Protein AF-A0A926IYH4-F1 (afdb_monomer)

Mean predicted aligned error: 9.95 Å

Solvent-accessible surface area (backbone atoms only — not comparable to full-atom values): 5446 Å² total; per-residue (Å²): 139,78,94,77,83,88,67,89,83,83,82,87,60,90,87,48,58,74,41,75,46,60,42,80,50,62,83,75,74,42,59,52,72,50,75,50,65,56,96,90,63,59,71,50,74,52,75,46,54,38,20,35,95,51,70,34,67,52,78,47,78,53,88,80,85,76,84,78,79,74,79,73,79,76,82,83,78,131

Nearest PDB structures (foldseek):
  5j7k-assembly2_B  TM=2.352E-01  e=4.442E+00  synthetic construct

Structure (mmCIF, N/CA/C/O backbone):
data_AF-A0A926IYH4-F1
#
_entry.id   AF-A0A926IYH4-F1
#
loop_
_atom_site.g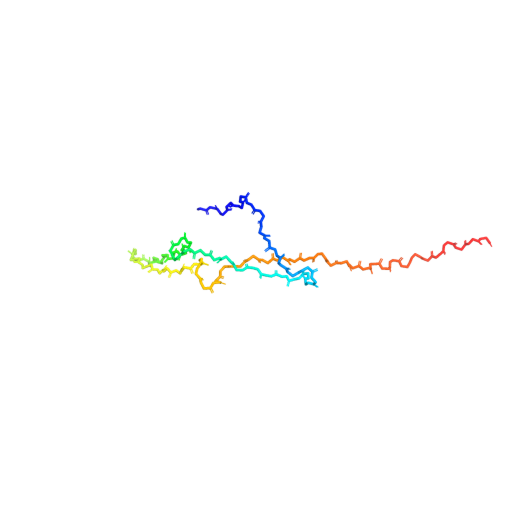roup_PDB
_atom_site.id
_atom_site.type_symbol
_atom_site.label_atom_id
_atom_site.label_alt_id
_atom_site.label_comp_id
_atom_site.label_asym_id
_atom_site.label_entity_id
_atom_site.label_seq_id
_atom_site.pdbx_PDB_ins_code
_atom_site.Cartn_x
_atom_site.Cartn_y
_atom_site.Cartn_z
_atom_site.occupancy
_atom_site.B_iso_or_equiv
_atom_site.auth_seq_id
_atom_site.auth_comp_id
_atom_site.auth_asym_id
_atom_site.auth_atom_id
_atom_site.pdbx_PDB_model_num
ATOM 1 N N . MET A 1 1 ? -0.599 -14.701 6.260 1.00 57.25 1 MET A N 1
ATOM 2 C CA . MET A 1 1 ? -0.528 -14.541 4.793 1.00 57.25 1 MET A CA 1
ATOM 3 C C . MET A 1 1 ? 0.881 -14.103 4.460 1.00 57.25 1 MET A C 1
ATOM 5 O O . MET A 1 1 ? 1.442 -13.335 5.229 1.00 57.25 1 MET A O 1
ATOM 9 N N . THR A 1 2 ? 1.468 -14.621 3.394 1.00 63.62 2 THR A N 1
ATOM 10 C CA . THR A 1 2 ? 2.821 -14.258 2.958 1.00 63.62 2 THR 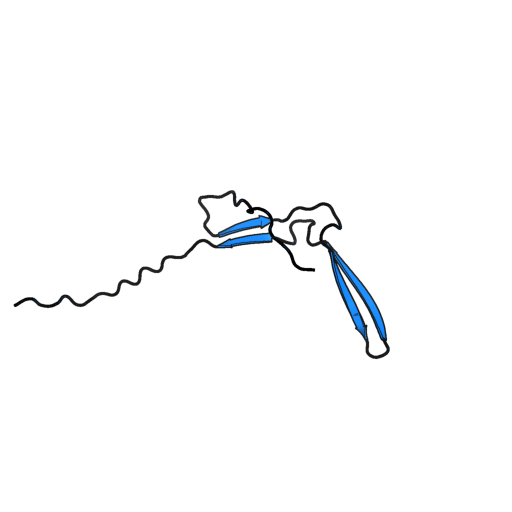A CA 1
ATOM 11 C C . THR A 1 2 ? 2.727 -13.768 1.522 1.00 63.62 2 THR A C 1
ATOM 13 O O . THR A 1 2 ? 2.034 -14.394 0.721 1.00 63.62 2 THR A O 1
ATOM 16 N N . LEU A 1 3 ? 3.379 -12.649 1.206 1.00 72.94 3 LEU A N 1
ATOM 17 C CA . LEU A 1 3 ? 3.458 -12.148 -0.164 1.00 72.94 3 LEU A CA 1
ATOM 18 C C . LEU A 1 3 ? 4.325 -13.104 -0.988 1.00 72.94 3 LEU A C 1
ATOM 20 O O . LEU A 1 3 ? 5.457 -13.393 -0.607 1.00 72.94 3 LEU A O 1
ATOM 24 N N . ALA A 1 4 ? 3.784 -13.594 -2.101 1.00 78.75 4 ALA A N 1
ATOM 25 C CA . ALA A 1 4 ? 4.539 -14.329 -3.103 1.00 78.75 4 ALA A CA 1
ATOM 26 C C . ALA A 1 4 ? 4.672 -13.443 -4.339 1.00 78.75 4 ALA A C 1
ATOM 28 O O . ALA A 1 4 ? 3.669 -12.960 -4.866 1.00 78.75 4 ALA A O 1
ATOM 29 N N . LEU A 1 5 ? 5.908 -13.232 -4.782 1.00 79.12 5 LEU A N 1
ATOM 30 C CA . LEU A 1 5 ? 6.175 -12.554 -6.037 1.00 79.12 5 LEU A CA 1
ATOM 31 C C . LEU A 1 5 ? 6.164 -13.601 -7.155 1.00 79.12 5 LEU A C 1
ATOM 33 O O . LEU A 1 5 ? 6.998 -14.502 -7.164 1.00 79.12 5 LEU A O 1
ATOM 37 N N . LEU A 1 6 ? 5.176 -13.514 -8.044 1.00 86.31 6 LEU A N 1
ATOM 38 C CA . LEU A 1 6 ? 5.012 -14.458 -9.155 1.00 86.31 6 LEU A CA 1
ATOM 39 C C . LEU A 1 6 ? 5.787 -14.012 -10.401 1.00 86.31 6 LEU A C 1
ATOM 41 O O . LEU A 1 6 ? 6.282 -14.864 -11.130 1.00 86.31 6 LEU A O 1
ATOM 45 N N . ASP A 1 7 ? 5.934 -12.697 -10.583 1.00 85.88 7 ASP A N 1
ATOM 46 C CA . ASP A 1 7 ? 6.595 -12.064 -11.724 1.00 85.88 7 ASP A CA 1
ATOM 47 C C . ASP A 1 7 ? 7.527 -10.939 -11.265 1.00 85.88 7 ASP A C 1
ATOM 49 O O . ASP A 1 7 ? 7.363 -10.364 -10.187 1.00 85.88 7 ASP A O 1
ATOM 53 N N . ASN A 1 8 ? 8.507 -10.602 -12.099 1.00 84.25 8 ASN A N 1
ATOM 54 C CA . ASN A 1 8 ? 9.409 -9.487 -11.848 1.00 84.25 8 ASN A CA 1
ATOM 55 C C . ASN A 1 8 ? 8.663 -8.144 -11.830 1.00 84.25 8 ASN A C 1
ATOM 57 O O . ASN A 1 8 ? 7.781 -7.877 -12.646 1.00 84.25 8 ASN A O 1
ATOM 61 N N . VAL A 1 9 ? 9.081 -7.273 -10.916 1.00 86.06 9 VAL A N 1
ATOM 62 C CA . VAL A 1 9 ? 8.642 -5.880 -10.863 1.00 86.06 9 VAL A CA 1
ATOM 63 C C . VAL A 1 9 ? 9.610 -5.052 -11.705 1.00 86.06 9 VAL A C 1
ATOM 65 O O . VAL A 1 9 ? 10.820 -5.142 -11.521 1.00 86.06 9 VAL A O 1
ATOM 68 N N . TRP A 1 10 ? 9.088 -4.288 -12.663 1.00 86.19 10 TRP A N 1
ATOM 69 C CA . TRP A 1 10 ? 9.907 -3.475 -13.562 1.00 86.19 10 TRP A CA 1
ATOM 70 C C . TRP A 1 10 ? 10.193 -2.091 -12.967 1.00 86.19 10 TRP A C 1
ATOM 72 O O . TRP A 1 10 ? 9.256 -1.371 -12.616 1.00 86.19 10 TRP A O 1
ATOM 82 N N . HIS A 1 11 ? 11.471 -1.715 -12.921 1.00 82.94 11 HIS A N 1
ATOM 83 C CA . HIS A 1 11 ? 11.966 -0.371 -12.615 1.00 82.94 11 HIS A CA 1
ATOM 84 C C . HIS A 1 11 ? 12.302 0.347 -13.934 1.00 82.94 11 HIS A C 1
ATOM 86 O O . HIS A 1 11 ? 12.908 -0.222 -14.845 1.00 82.94 11 HIS A O 1
ATOM 92 N N . GLY A 1 12 ? 11.798 1.569 -14.100 1.00 82.94 12 GLY A N 1
ATOM 93 C CA . GLY A 1 12 ? 11.753 2.239 -15.404 1.00 82.94 12 GLY A CA 1
ATOM 94 C C . GLY A 1 12 ? 12.971 3.105 -15.702 1.00 82.94 12 GLY A C 1
ATOM 95 O O . GLY A 1 12 ? 13.303 3.299 -16.875 1.00 82.94 12 GLY A O 1
ATOM 96 N N . ASP A 1 13 ? 13.623 3.632 -14.665 1.00 88.06 13 ASP A N 1
ATOM 97 C CA . ASP A 1 13 ? 14.751 4.544 -14.810 1.00 88.06 13 ASP A CA 1
ATOM 98 C C . ASP A 1 13 ? 16.075 3.779 -14.802 1.00 88.06 13 ASP A C 1
ATOM 100 O O . ASP A 1 13 ? 16.658 3.481 -13.767 1.00 88.06 13 ASP A O 1
ATOM 104 N N . THR A 1 14 ? 16.605 3.492 -15.989 1.00 86.75 14 THR A N 1
ATOM 105 C CA . THR A 1 14 ? 17.888 2.785 -16.124 1.00 86.75 14 THR A CA 1
ATOM 106 C C . THR A 1 14 ? 19.107 3.635 -15.749 1.00 86.75 14 THR A C 1
ATOM 108 O O . THR A 1 14 ? 20.233 3.145 -15.818 1.00 86.75 14 THR A O 1
ATOM 111 N N . THR A 1 15 ? 18.924 4.924 -15.455 1.00 88.88 15 THR A N 1
ATOM 112 C CA . THR A 1 15 ? 20.008 5.848 -15.085 1.00 88.88 15 THR A CA 1
ATOM 113 C C . THR A 1 15 ? 20.110 6.073 -13.583 1.00 88.88 15 THR A C 1
ATOM 115 O O . THR A 1 15 ? 21.127 6.591 -13.116 1.00 88.88 15 THR A O 1
ATOM 118 N N . ASN A 1 16 ? 19.096 5.646 -12.833 1.00 87.69 16 ASN A N 1
ATOM 119 C CA . ASN A 1 16 ? 19.055 5.723 -11.390 1.00 87.69 16 ASN A CA 1
ATOM 120 C C . ASN A 1 16 ? 19.169 4.316 -10.793 1.00 87.69 16 ASN A C 1
ATOM 122 O O . ASN A 1 16 ? 18.325 3.462 -11.023 1.00 87.69 16 ASN A O 1
ATOM 126 N N . ALA A 1 17 ? 20.232 4.085 -10.028 1.00 86.56 17 ALA A N 1
ATOM 127 C CA . ALA A 1 17 ? 20.461 2.816 -9.342 1.00 86.56 17 ALA A CA 1
ATOM 128 C C . ALA A 1 17 ? 19.772 2.750 -7.963 1.00 86.56 17 ALA A C 1
ATOM 130 O O . ALA A 1 17 ? 20.115 1.888 -7.171 1.00 86.56 17 ALA A O 1
ATOM 131 N N . ASP A 1 18 ? 18.901 3.704 -7.650 1.00 90.38 18 ASP A N 1
ATOM 132 C CA . ASP A 1 18 ? 18.070 3.772 -6.445 1.00 90.38 18 ASP A CA 1
ATOM 133 C C . ASP A 1 18 ? 16.673 4.222 -6.906 1.00 90.38 18 ASP A C 1
ATOM 135 O O . ASP A 1 18 ? 16.328 5.408 -6.865 1.00 90.38 18 ASP A O 1
ATOM 139 N N . ASP A 1 19 ? 15.938 3.293 -7.526 1.00 91.19 19 ASP A N 1
ATOM 140 C CA . ASP A 1 19 ? 14.607 3.529 -8.102 1.00 91.19 19 ASP A CA 1
ATOM 141 C C . ASP A 1 19 ? 13.521 2.836 -7.270 1.00 91.19 19 ASP A C 1
ATOM 143 O O . ASP A 1 19 ? 13.750 1.860 -6.558 1.00 91.19 19 ASP A O 1
ATOM 147 N N . SER A 1 20 ? 12.302 3.355 -7.372 1.00 91.25 20 SER A N 1
ATOM 148 C CA . SER A 1 20 ? 11.185 2.984 -6.524 1.00 91.25 20 SER A CA 1
ATOM 149 C C . SER A 1 20 ? 9.892 2.918 -7.317 1.00 91.25 20 SER A C 1
ATOM 151 O O . SER A 1 20 ? 9.464 3.904 -7.928 1.00 91.25 20 SER A O 1
ATOM 153 N N . VAL A 1 21 ? 9.171 1.804 -7.210 1.00 91.19 21 VAL A N 1
ATOM 154 C CA . VAL A 1 21 ? 7.858 1.642 -7.844 1.00 91.19 21 VAL A CA 1
ATOM 155 C C . VAL A 1 21 ? 6.769 1.328 -6.824 1.00 91.19 21 VAL A C 1
ATOM 157 O O . VAL A 1 21 ? 6.900 0.464 -5.957 1.00 91.19 21 VAL A O 1
ATOM 160 N N . ALA A 1 22 ? 5.658 2.060 -6.925 1.00 91.50 22 ALA A N 1
ATOM 161 C CA . ALA A 1 22 ? 4.503 1.871 -6.059 1.00 91.50 22 ALA A CA 1
ATOM 162 C C . ALA A 1 22 ? 3.673 0.656 -6.485 1.00 91.50 22 ALA A C 1
ATOM 164 O O . ALA A 1 22 ? 3.310 0.514 -7.656 1.00 91.50 22 ALA A O 1
ATOM 165 N N . LEU A 1 23 ? 3.275 -0.164 -5.513 1.00 89.12 23 LEU A N 1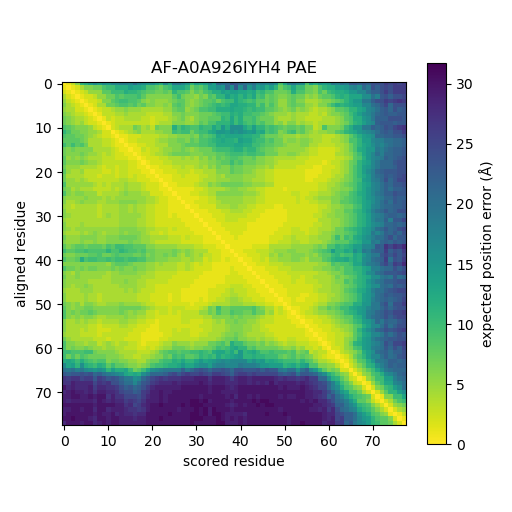
ATOM 166 C CA . LEU A 1 23 ? 2.253 -1.181 -5.716 1.00 89.12 23 LEU A CA 1
ATOM 167 C C . LEU A 1 23 ? 0.891 -0.490 -5.839 1.00 89.12 23 LEU A C 1
ATOM 169 O O . LEU A 1 23 ? 0.399 0.097 -4.878 1.00 89.12 23 LEU A O 1
ATOM 173 N N . THR A 1 24 ? 0.281 -0.559 -7.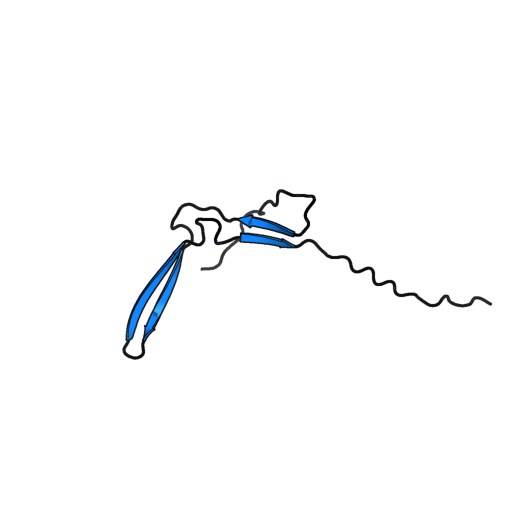022 1.00 88.75 24 THR A N 1
ATOM 174 C CA . THR A 1 24 ? -1.063 -0.014 -7.262 1.00 88.75 24 THR A CA 1
ATOM 175 C C . THR A 1 24 ? -2.043 -1.157 -7.454 1.00 88.75 24 THR A C 1
ATOM 177 O O . THR A 1 24 ? -1.972 -1.888 -8.440 1.00 88.75 24 THR A O 1
ATOM 180 N N . LEU A 1 25 ? -2.967 -1.307 -6.511 1.00 89.00 25 LEU A N 1
ATOM 181 C CA . LEU A 1 25 ? -4.028 -2.307 -6.554 1.00 89.00 25 LEU A CA 1
ATOM 182 C C . LEU A 1 25 ? -5.395 -1.620 -6.511 1.00 89.00 25 LEU A C 1
ATOM 184 O O . LEU A 1 25 ? -5.514 -0.432 -6.210 1.00 89.00 25 LEU A O 1
ATOM 188 N N . GLY A 1 26 ? -6.449 -2.380 -6.804 1.00 90.75 26 GLY A N 1
ATOM 189 C CA . GLY A 1 26 ? -7.801 -1.943 -6.465 1.00 90.75 26 GLY A CA 1
ATOM 190 C C . GLY A 1 26 ? -7.940 -1.731 -4.953 1.00 90.75 26 GLY A C 1
ATOM 191 O O . GLY A 1 26 ? -7.249 -2.382 -4.166 1.00 90.75 26 GLY A O 1
ATOM 192 N N . GLN A 1 27 ? -8.846 -0.841 -4.545 1.00 91.38 27 GLN A N 1
ATOM 193 C CA . GLN A 1 27 ? -9.094 -0.600 -3.121 1.00 91.38 27 GLN A CA 1
ATOM 194 C C . GLN A 1 27 ? -9.516 -1.885 -2.392 1.00 91.38 27 GLN A C 1
ATOM 196 O O . GLN A 1 27 ? -10.295 -2.683 -2.919 1.00 91.38 27 GLN A O 1
ATOM 201 N N . GLY A 1 28 ? -9.015 -2.069 -1.172 1.00 91.62 28 GLY A N 1
ATOM 202 C CA . GLY A 1 28 ? -9.329 -3.192 -0.287 1.00 91.62 28 GLY A CA 1
ATOM 203 C C . GLY A 1 28 ? -8.662 -4.520 -0.657 1.00 91.62 28 GLY A C 1
ATOM 204 O O . GLY A 1 28 ? -8.913 -5.522 0.009 1.00 91.62 28 GLY A O 1
ATOM 205 N N . VAL A 1 29 ? -7.819 -4.563 -1.697 1.00 92.38 29 VAL A N 1
ATOM 206 C CA . VAL A 1 29 ? -7.133 -5.801 -2.114 1.00 92.38 29 VAL A CA 1
ATOM 207 C C . VAL A 1 29 ? -6.039 -6.195 -1.119 1.00 92.38 29 VAL A C 1
ATOM 209 O O . VAL A 1 29 ? -5.896 -7.374 -0.800 1.00 92.38 29 VAL A O 1
ATOM 212 N N . LEU A 1 30 ? -5.278 -5.221 -0.612 1.00 91.19 30 LEU A N 1
ATOM 213 C CA . LEU A 1 30 ? -4.231 -5.442 0.383 1.00 91.19 30 LEU A CA 1
ATOM 214 C C . LEU A 1 30 ? -4.463 -4.528 1.585 1.00 91.19 30 LEU A C 1
ATOM 216 O O . LEU A 1 30 ? -4.012 -3.388 1.615 1.00 91.19 30 LEU A O 1
ATOM 220 N N . THR A 1 31 ? -5.164 -5.036 2.592 1.00 93.75 31 THR A N 1
ATOM 221 C CA . THR A 1 31 ? -5.510 -4.276 3.797 1.00 93.75 31 THR A CA 1
ATOM 222 C C . THR A 1 31 ? -4.792 -4.838 5.015 1.00 93.75 31 THR A C 1
ATOM 224 O O . THR A 1 31 ? -4.892 -6.028 5.316 1.00 93.75 31 THR A O 1
ATOM 227 N N . LEU A 1 32 ? -4.095 -3.968 5.745 1.00 93.12 32 LEU A N 1
ATOM 228 C CA . LEU A 1 32 ? -3.597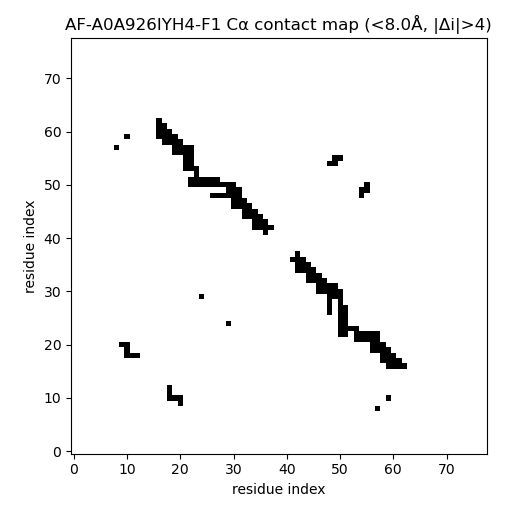 -4.276 7.077 1.00 93.12 32 LEU A CA 1
ATOM 229 C C . LEU A 1 32 ? -4.694 -3.963 8.086 1.00 93.12 32 LEU A C 1
ATOM 231 O O . LEU A 1 32 ? -5.101 -2.811 8.221 1.00 93.12 32 LEU A O 1
ATOM 235 N N . VAL A 1 33 ? -5.152 -4.987 8.799 1.00 96.44 33 VAL A N 1
ATOM 236 C CA . VAL A 1 33 ? -6.075 -4.835 9.925 1.00 96.44 33 VAL A CA 1
ATOM 237 C C . VAL A 1 33 ? -5.292 -5.047 11.208 1.00 96.44 33 VAL A C 1
ATOM 239 O O . VAL A 1 33 ? -4.673 -6.094 11.395 1.00 96.44 33 VAL A O 1
ATOM 242 N N . GLN A 1 34 ? -5.321 -4.051 12.085 1.00 97.50 34 GLN A N 1
ATOM 243 C CA . GLN A 1 34 ? -4.778 -4.156 13.427 1.00 97.50 34 GLN A CA 1
ATOM 244 C C . GLN A 1 34 ? -5.927 -4.260 14.419 1.00 97.50 34 GLN A C 1
ATOM 246 O O . GLN A 1 34 ? -6.807 -3.402 14.441 1.00 97.50 34 GLN A O 1
ATOM 251 N N . THR A 1 35 ? -5.879 -5.289 15.258 1.00 97.94 35 THR A N 1
ATOM 252 C CA . THR A 1 35 ? -6.775 -5.465 16.400 1.00 97.94 35 THR A CA 1
ATOM 253 C C . THR A 1 35 ? -5.980 -5.241 17.678 1.00 97.94 35 THR A C 1
ATOM 255 O O . THR A 1 35 ? -4.887 -5.786 17.834 1.00 97.94 35 THR A O 1
ATOM 258 N N . VAL A 1 36 ? -6.517 -4.423 18.576 1.00 97.88 36 VAL A N 1
ATOM 259 C CA . VAL A 1 36 ? -5.977 -4.182 19.915 1.00 97.88 36 VAL A CA 1
ATOM 260 C C . VAL A 1 36 ? -6.985 -4.721 20.918 1.00 97.88 36 VAL A C 1
ATOM 262 O O . VAL A 1 36 ? -8.167 -4.407 20.809 1.00 97.88 36 VAL A O 1
ATOM 265 N N . THR A 1 37 ? -6.505 -5.516 21.871 1.00 98.00 37 THR A N 1
ATOM 266 C CA . THR A 1 37 ? -7.290 -6.086 22.972 1.00 98.00 37 THR A CA 1
ATOM 267 C C . THR A 1 37 ? -6.718 -5.567 24.286 1.00 98.00 37 THR A C 1
ATOM 269 O O . THR A 1 37 ? -5.492 -5.563 24.439 1.00 98.00 37 THR A O 1
ATOM 272 N N . ASP A 1 38 ? -7.560 -5.103 25.207 1.00 97.12 38 ASP A N 1
ATOM 273 C CA . ASP A 1 38 ? -7.107 -4.660 26.527 1.00 97.12 38 ASP A CA 1
ATOM 274 C C . ASP A 1 38 ? -7.102 -5.804 27.562 1.00 97.12 38 ASP A C 1
ATOM 276 O O . ASP A 1 38 ? -7.190 -6.987 27.226 1.00 97.12 38 ASP A O 1
ATOM 280 N N . ALA A 1 39 ? -6.893 -5.461 28.832 1.00 97.75 39 ALA A N 1
ATOM 281 C CA . ALA A 1 39 ? -6.710 -6.442 29.892 1.00 97.75 39 ALA A CA 1
ATOM 282 C C . ALA A 1 39 ? -7.991 -7.201 30.276 1.00 97.75 39 ALA A C 1
ATOM 284 O O . ALA A 1 39 ? -7.874 -8.298 30.827 1.00 97.75 39 ALA A O 1
ATOM 285 N N . ASP A 1 40 ? -9.179 -6.642 30.032 1.00 97.38 40 ASP A N 1
ATOM 286 C CA . ASP A 1 40 ? -10.449 -7.296 30.370 1.00 97.38 40 ASP A CA 1
ATOM 287 C C . ASP A 1 40 ? -11.084 -8.042 29.187 1.00 97.38 40 ASP A C 1
ATOM 289 O O . ASP A 1 40 ? -12.002 -8.844 29.378 1.00 97.38 40 ASP A O 1
ATOM 293 N N . GLY A 1 41 ? -10.488 -7.901 28.001 1.00 97.50 41 GLY A N 1
ATOM 294 C CA . GLY A 1 41 ? -10.806 -8.686 26.813 1.00 97.50 41 GLY A CA 1
ATOM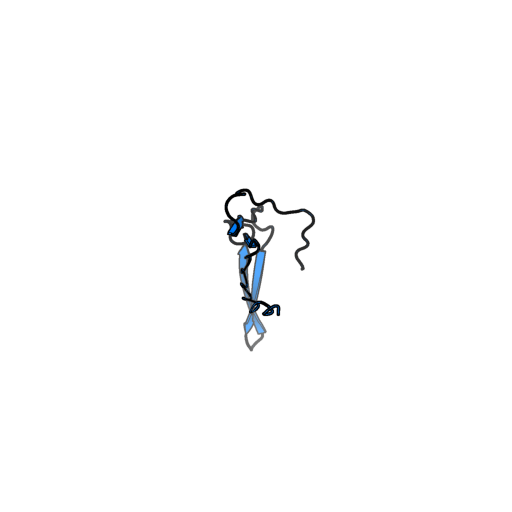 295 C C . GLY A 1 41 ? -11.578 -7.910 25.753 1.00 97.50 41 GLY A C 1
ATOM 296 O O . GLY A 1 41 ? -11.810 -8.454 24.666 1.00 97.50 41 GLY A O 1
ATOM 297 N N . ASP A 1 42 ? -11.919 -6.648 26.011 1.00 98.19 42 ASP A N 1
ATOM 298 C CA . ASP A 1 42 ? -12.486 -5.771 24.997 1.00 98.19 42 ASP A CA 1
ATOM 299 C C . ASP A 1 42 ? -11.492 -5.560 23.850 1.00 98.19 42 ASP A C 1
ATOM 301 O O . ASP A 1 42 ? -10.282 -5.424 24.043 1.00 98.19 42 ASP A O 1
ATOM 305 N N . SER A 1 43 ? -12.000 -5.578 22.615 1.00 98.19 43 SER A N 1
ATOM 306 C CA . SER A 1 43 ? -11.180 -5.463 21.407 1.00 98.19 43 SER A CA 1
ATOM 307 C C . SER A 1 43 ? -11.712 -4.408 20.447 1.00 98.19 43 SER A C 1
ATOM 309 O O . SER A 1 43 ? -12.905 -4.355 20.152 1.00 98.19 43 SER A O 1
ATOM 311 N N . ALA A 1 44 ? -10.803 -3.622 19.879 1.00 98.38 44 ALA A N 1
ATOM 312 C CA . ALA A 1 44 ? -11.077 -2.668 18.811 1.00 98.38 44 ALA A CA 1
ATOM 313 C C . ALA A 1 44 ? -10.177 -2.959 17.608 1.00 98.38 44 ALA A C 1
ATOM 315 O O . ALA A 1 44 ? -9.059 -3.447 17.764 1.00 98.38 44 ALA A O 1
ATOM 316 N N . SER A 1 45 ? -10.653 -2.669 16.395 1.00 98.25 45 SER A N 1
ATOM 317 C CA . SER A 1 45 ? -9.862 -2.849 15.174 1.00 98.25 45 SER A CA 1
ATOM 318 C C . SER A 1 45 ? -9.849 -1.599 14.307 1.00 98.25 45 SER A C 1
ATOM 320 O O . SER A 1 45 ? -10.837 -0.870 14.238 1.00 98.25 45 SER A O 1
ATOM 322 N N . ALA A 1 46 ? -8.737 -1.390 13.611 1.00 98.00 46 ALA A N 1
ATOM 323 C CA . ALA A 1 46 ? -8.565 -0.368 12.589 1.00 98.00 46 ALA A CA 1
ATOM 324 C C . ALA A 1 46 ? -7.914 -0.983 11.345 1.00 98.00 46 ALA A C 1
ATOM 326 O O . ALA A 1 46 ? -7.191 -1.976 11.438 1.00 98.00 46 ALA A O 1
ATOM 327 N N . ALA A 1 47 ? -8.182 -0.396 10.180 1.00 96.06 47 ALA A N 1
ATOM 328 C CA . ALA A 1 47 ? -7.705 -0.897 8.900 1.00 96.06 47 ALA A CA 1
ATOM 329 C C . ALA A 1 47 ? -7.016 0.203 8.087 1.00 96.06 47 ALA A C 1
ATOM 331 O O . ALA A 1 47 ? -7.467 1.349 8.080 1.00 96.06 47 ALA A O 1
ATOM 332 N N . VAL A 1 48 ? -5.953 -0.169 7.373 1.00 94.38 48 VAL A N 1
ATOM 333 C CA . VAL A 1 48 ? -5.263 0.671 6.386 1.00 94.38 48 VAL A CA 1
ATOM 334 C C . VAL A 1 48 ? -5.134 -0.111 5.08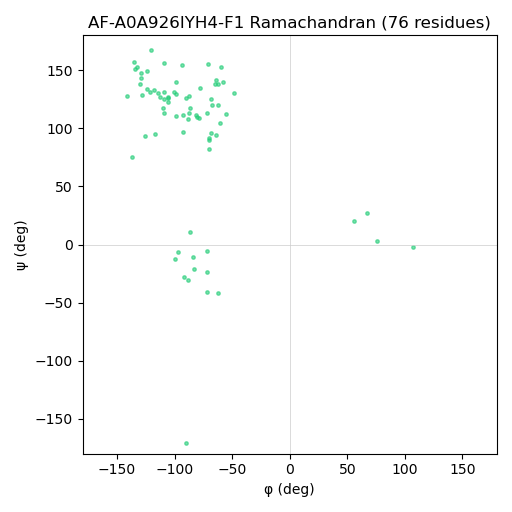4 1.00 94.38 48 VAL A C 1
ATOM 336 O O . VAL A 1 48 ? -4.651 -1.244 5.080 1.00 94.38 48 VAL A O 1
ATOM 339 N N . ASP A 1 49 ? -5.559 0.492 3.977 1.00 94.50 49 ASP A N 1
ATOM 340 C CA . ASP A 1 49 ? -5.345 -0.060 2.640 1.00 94.50 49 ASP A CA 1
ATOM 341 C C . ASP A 1 49 ? -3.922 0.260 2.163 1.00 94.50 49 ASP A C 1
ATOM 343 O O . ASP A 1 49 ? -3.586 1.415 1.906 1.00 94.50 49 ASP A O 1
ATOM 347 N N . LEU A 1 50 ? -3.079 -0.769 2.082 1.00 93.25 50 LEU A N 1
ATOM 348 C CA . LEU A 1 50 ? -1.679 -0.661 1.675 1.00 93.25 50 LEU A CA 1
ATOM 349 C C . LEU A 1 50 ? -1.511 -0.655 0.150 1.00 93.25 50 LEU A C 1
ATOM 351 O O . LEU A 1 50 ? -0.477 -0.215 -0.347 1.00 93.25 50 LEU A O 1
ATOM 355 N N . GLY A 1 51 ? -2.499 -1.169 -0.591 1.00 91.38 51 GLY A N 1
ATOM 356 C CA . GLY A 1 51 ? -2.477 -1.211 -2.057 1.00 91.38 51 GLY A CA 1
ATOM 357 C C . GLY A 1 51 ? -2.962 0.083 -2.713 1.00 91.38 51 GLY A C 1
ATOM 358 O O . GLY A 1 51 ? -2.818 0.254 -3.925 1.00 91.38 51 GLY A O 1
ATOM 359 N N . ALA A 1 52 ? -3.542 0.986 -1.923 1.00 91.50 52 ALA A N 1
ATOM 360 C CA . ALA A 1 52 ? -4.014 2.286 -2.368 1.00 91.50 52 ALA A CA 1
ATOM 361 C C . ALA A 1 52 ? -2.953 3.378 -2.170 1.00 91.50 52 ALA A C 1
ATOM 363 O O . ALA A 1 52 ? -2.099 3.304 -1.287 1.00 91.50 52 ALA A O 1
ATOM 364 N N . ASN A 1 53 ? -3.049 4.439 -2.977 1.00 87.81 53 ASN A N 1
ATOM 365 C CA . ASN A 1 53 ? -2.315 5.701 -2.806 1.00 87.81 53 ASN A CA 1
ATOM 366 C C . ASN A 1 53 ? -0.778 5.578 -2.724 1.00 87.81 53 ASN A C 1
ATOM 368 O O . ASN A 1 53 ? -0.120 6.486 -2.223 1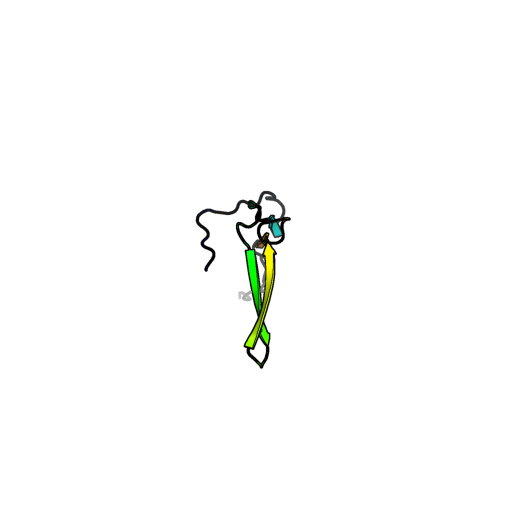.00 87.81 53 ASN A O 1
ATOM 372 N N . GLY A 1 54 ? -0.203 4.474 -3.211 1.00 90.31 54 GLY A N 1
ATOM 373 C CA . GLY A 1 54 ? 1.242 4.243 -3.208 1.00 90.31 54 GLY A CA 1
ATOM 374 C C . GLY A 1 54 ? 1.858 4.064 -1.819 1.00 90.31 54 GLY A C 1
ATOM 375 O O . GLY A 1 54 ? 3.038 4.366 -1.648 1.00 90.31 54 GLY A O 1
ATOM 376 N N . VAL A 1 55 ? 1.073 3.593 -0.841 1.00 92.75 55 VAL A N 1
ATOM 377 C CA . VAL A 1 55 ? 1.535 3.326 0.534 1.00 92.75 55 VAL A CA 1
ATOM 378 C C . VAL A 1 55 ? 2.617 2.245 0.559 1.00 92.75 55 VAL A C 1
ATOM 380 O O . VAL A 1 55 ? 3.599 2.381 1.285 1.00 92.75 55 VAL A O 1
ATOM 383 N N . PHE A 1 56 ? 2.450 1.182 -0.230 1.00 91.38 56 PHE A N 1
ATOM 384 C CA . PHE A 1 56 ? 3.427 0.102 -0.349 1.00 91.38 56 PHE A CA 1
ATOM 385 C C . PHE A 1 56 ? 4.266 0.265 -1.621 1.00 91.38 56 PHE A C 1
ATOM 387 O O . PHE A 1 56 ? 3.724 0.461 -2.713 1.00 91.38 56 PHE A O 1
ATOM 394 N N . ARG A 1 57 ? 5.592 0.168 -1.492 1.00 91.69 57 ARG A N 1
ATOM 395 C CA . ARG A 1 57 ? 6.551 0.371 -2.586 1.00 91.69 57 ARG A CA 1
ATOM 396 C C . ARG A 1 57 ? 7.604 -0.732 -2.598 1.00 91.69 57 ARG A C 1
ATOM 398 O O . ARG A 1 57 ? 7.900 -1.319 -1.559 1.00 91.69 57 ARG A O 1
ATOM 405 N N . PHE A 1 58 ? 8.121 -1.015 -3.784 1.00 89.75 58 PHE A N 1
ATOM 406 C CA . PHE A 1 58 ? 9.290 -1.858 -3.987 1.00 89.75 58 PHE A CA 1
ATOM 407 C C . PHE A 1 58 ? 10.459 -0.952 -4.359 1.00 89.75 58 PHE A C 1
ATOM 409 O O . PHE A 1 58 ? 10.331 -0.156 -5.290 1.00 89.75 58 PHE A O 1
ATOM 416 N N . GLU A 1 59 ? 11.553 -1.085 -3.619 1.00 90.38 59 GLU A N 1
ATOM 417 C CA . GLU A 1 59 ? 12.801 -0.357 -3.849 1.00 90.38 59 GLU A CA 1
ATOM 418 C C . GLU A 1 59 ? 13.779 -1.259 -4.614 1.00 90.38 59 GLU A C 1
ATOM 420 O O . GLU A 1 59 ? 13.856 -2.463 -4.338 1.00 90.38 59 GLU A O 1
ATOM 425 N N . ASP A 1 60 ? 14.507 -0.682 -5.565 1.00 87.62 60 ASP A N 1
ATOM 426 C CA . ASP A 1 60 ? 15.593 -1.321 -6.306 1.00 87.62 60 ASP A CA 1
ATOM 427 C C . ASP A 1 60 ? 16.915 -0.597 -6.019 1.00 87.62 60 ASP A C 1
ATOM 429 O O . ASP A 1 60 ? 17.248 0.413 -6.640 1.00 87.62 60 ASP A O 1
ATOM 433 N N . ASP A 1 61 ? 17.657 -1.136 -5.048 1.00 87.19 61 ASP A N 1
ATOM 434 C CA . ASP A 1 61 ? 18.995 -0.681 -4.683 1.00 87.19 61 ASP A CA 1
ATOM 435 C C . ASP A 1 61 ? 20.057 -1.407 -5.525 1.00 87.19 61 ASP A C 1
ATOM 437 O O . ASP A 1 61 ? 20.385 -2.582 -5.315 1.00 87.19 61 ASP A O 1
ATOM 441 N N . GLY A 1 62 ? 20.667 -0.684 -6.454 1.00 79.94 62 GLY A N 1
ATOM 442 C CA . GLY A 1 62 ? 21.775 -1.158 -7.266 1.00 79.94 62 GLY A CA 1
ATOM 443 C C . GLY A 1 62 ? 23.083 -1.318 -6.473 1.00 79.94 62 GLY A C 1
ATOM 444 O O . GLY A 1 62 ? 23.331 -0.650 -5.461 1.00 79.94 62 GLY A O 1
ATOM 445 N N . PRO A 1 63 ? 23.995 -2.192 -6.932 1.00 81.00 63 PRO A N 1
ATOM 446 C CA . PRO A 1 63 ? 25.242 -2.460 -6.229 1.00 81.00 63 PRO A CA 1
ATOM 447 C C . PRO A 1 63 ? 26.159 -1.229 -6.188 1.00 81.00 63 PRO A C 1
ATOM 449 O O . PRO A 1 63 ? 26.392 -0.558 -7.193 1.00 81.00 63 PRO A O 1
ATOM 452 N N . ARG A 1 64 ? 26.785 -0.988 -5.031 1.00 78.38 64 ARG A N 1
ATOM 453 C CA . ARG A 1 64 ? 27.848 0.016 -4.868 1.00 78.38 64 ARG A CA 1
ATOM 454 C C . ARG A 1 64 ? 29.223 -0.645 -4.909 1.00 78.38 64 ARG A C 1
ATOM 456 O O . ARG A 1 64 ? 29.607 -1.341 -3.971 1.00 78.38 64 ARG A O 1
ATOM 463 N N . ALA A 1 65 ? 29.993 -0.403 -5.968 1.00 79.56 65 ALA A N 1
ATOM 464 C CA . ALA A 1 65 ? 31.378 -0.861 -6.039 1.00 79.56 65 ALA A CA 1
ATOM 465 C C . ALA A 1 65 ? 32.297 0.063 -5.219 1.00 79.56 65 ALA A C 1
ATOM 467 O O . ALA A 1 65 ? 32.574 1.195 -5.610 1.00 79.56 65 ALA A O 1
ATOM 468 N N . GLY A 1 66 ? 32.795 -0.426 -4.082 1.00 76.56 66 GLY A N 1
ATOM 469 C CA . GLY A 1 66 ? 33.919 0.196 -3.386 1.00 76.56 66 GLY A CA 1
ATOM 470 C C . GLY A 1 66 ? 35.226 -0.244 -4.038 1.00 76.56 66 GLY A C 1
ATOM 471 O O . GLY A 1 66 ? 35.595 -1.412 -3.936 1.00 76.56 66 GLY A O 1
ATOM 472 N N . LEU A 1 67 ? 35.942 0.663 -4.707 1.00 70.81 67 LEU A N 1
ATOM 473 C CA . LEU A 1 67 ? 37.308 0.381 -5.149 1.00 70.81 67 LEU A CA 1
ATOM 474 C C . LEU A 1 67 ? 38.212 0.319 -3.912 1.00 70.81 67 LEU A C 1
ATOM 476 O O . LEU A 1 67 ? 38.736 1.335 -3.459 1.00 70.81 67 LEU A O 1
ATOM 480 N N . ALA A 1 68 ? 38.395 -0.874 -3.351 1.00 67.19 68 ALA A N 1
ATOM 481 C CA . ALA A 1 68 ? 39.485 -1.119 -2.421 1.00 67.19 68 ALA A CA 1
ATOM 482 C C . ALA A 1 68 ? 40.788 -1.100 -3.229 1.00 67.19 68 ALA A C 1
ATOM 484 O O . ALA A 1 68 ? 41.225 -2.122 -3.756 1.00 67.19 68 ALA A O 1
ATOM 485 N N . VAL A 1 69 ? 41.399 0.079 -3.365 1.00 59.41 69 VAL A N 1
ATOM 486 C CA . VAL A 1 69 ? 42.782 0.185 -3.833 1.00 59.41 69 VAL A CA 1
ATOM 487 C C . VAL A 1 69 ? 43.661 -0.358 -2.708 1.00 59.41 69 VAL A C 1
ATOM 489 O O . VAL A 1 69 ? 44.159 0.389 -1.870 1.00 59.41 69 VAL A O 1
ATOM 492 N N . SER A 1 70 ? 43.807 -1.681 -2.647 1.00 57.16 70 SER A N 1
ATOM 493 C CA . SER A 1 70 ? 44.908 -2.284 -1.909 1.00 57.16 70 SER A CA 1
ATOM 494 C C . SER A 1 70 ? 46.167 -1.936 -2.691 1.00 57.16 70 SER A C 1
ATOM 496 O O . SER A 1 70 ? 46.469 -2.556 -3.709 1.00 57.16 70 SER A O 1
ATOM 498 N N . ALA A 1 71 ? 46.844 -0.864 -2.284 1.00 58.19 71 ALA A N 1
ATOM 499 C CA . ALA A 1 71 ? 48.185 -0.586 -2.758 1.00 58.19 71 ALA A CA 1
ATOM 500 C C . ALA A 1 71 ? 49.082 -1.726 -2.266 1.00 58.19 71 ALA A C 1
ATOM 502 O O . ALA A 1 71 ? 49.547 -1.708 -1.129 1.00 58.19 71 ALA A O 1
ATOM 503 N N . GLU A 1 72 ? 49.288 -2.745 -3.097 1.00 56.12 72 GLU A N 1
ATOM 504 C CA . GLU A 1 72 ? 50.344 -3.716 -2.848 1.00 56.12 72 GLU A CA 1
ATOM 505 C C . GLU A 1 72 ? 51.687 -2.990 -3.023 1.00 56.12 72 GLU A C 1
ATOM 507 O O . GLU A 1 72 ? 51.945 -2.442 -4.102 1.00 56.12 72 GLU A O 1
ATOM 512 N N . PRO A 1 73 ? 52.547 -2.925 -1.988 1.00 52.72 73 PRO A N 1
ATOM 513 C CA . PRO A 1 73 ? 53.896 -2.413 -2.151 1.00 52.72 73 PRO A CA 1
ATOM 514 C C . PRO A 1 73 ? 54.609 -3.335 -3.136 1.00 52.72 73 PRO A C 1
ATOM 516 O O . PRO A 1 73 ? 54.704 -4.542 -2.908 1.00 52.72 73 PRO A O 1
ATOM 519 N N . GLY A 1 74 ? 55.057 -2.764 -4.253 1.00 60.03 74 GLY A N 1
ATOM 520 C CA . GLY A 1 74 ? 55.774 -3.490 -5.288 1.00 60.03 74 GLY A CA 1
ATOM 521 C C . GLY A 1 74 ? 56.895 -4.333 -4.687 1.00 60.03 74 GLY A C 1
ATOM 522 O O . GLY A 1 74 ? 57.701 -3.847 -3.896 1.00 60.03 74 GLY A O 1
ATOM 523 N N . CYS A 1 75 ? 56.929 -5.607 -5.070 1.00 52.34 75 CYS A N 1
ATOM 524 C CA . CYS A 1 75 ? 58.071 -6.471 -4.836 1.00 52.34 75 CYS A CA 1
ATOM 525 C C . CYS A 1 75 ? 59.276 -5.856 -5.563 1.00 52.34 75 CYS A C 1
ATOM 527 O O . CYS A 1 75 ? 59.346 -5.880 -6.795 1.00 52.34 75 CYS A O 1
ATOM 529 N N . ASP A 1 76 ? 60.165 -5.245 -4.781 1.00 57.28 76 ASP A N 1
ATOM 530 C CA . ASP A 1 76 ? 61.461 -4.732 -5.207 1.00 57.28 76 ASP A CA 1
ATOM 531 C C . ASP A 1 76 ? 62.231 -5.888 -5.865 1.00 57.28 76 ASP A C 1
ATOM 533 O O . ASP A 1 76 ? 62.531 -6.903 -5.228 1.00 57.28 76 ASP A O 1
ATOM 537 N N . ARG A 1 77 ? 62.455 -5.793 -7.180 1.00 54.59 77 ARG A N 1
ATOM 538 C CA . ARG A 1 77 ? 63.241 -6.779 -7.925 1.00 54.59 77 ARG A CA 1
ATOM 539 C C . ARG A 1 77 ? 64.690 -6.313 -7.964 1.00 54.59 77 ARG A C 1
ATOM 541 O O . ARG A 1 77 ? 64.972 -5.407 -8.737 1.00 54.59 77 ARG A O 1
ATOM 548 N N . GLY A 1 78 ? 65.551 -7.047 -7.255 1.00 44.62 78 GLY A N 1
ATOM 549 C CA . GLY A 1 78 ? 66.958 -7.282 -7.616 1.00 44.62 78 GLY A CA 1
ATOM 550 C C . GLY A 1 78 ? 67.916 -6.117 -7.435 1.00 44.62 78 GLY A C 1
ATOM 551 O O . GLY A 1 78 ? 67.868 -5.187 -8.263 1.00 44.62 78 GLY A O 1
#

Secondary structure (DSSP, 8-state):
-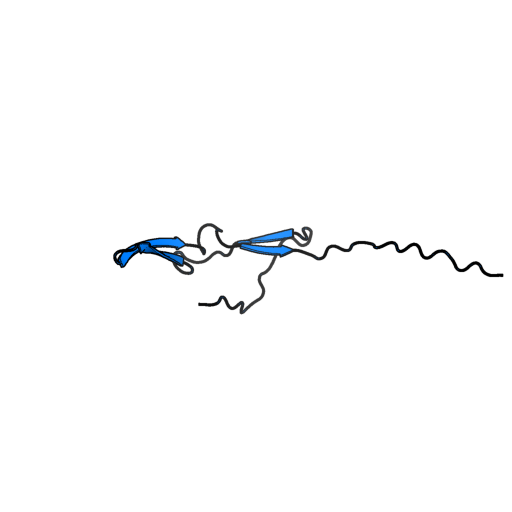-----SPPPP--TT-SEEEEE----TTSSEEEEEEE-SSS-EEEEEEESSSTT-SEEEEE----------PPP----

Foldseek 3Di:
DDDDDPDDDDFDDPPDQKGKDFQADPWPPAKDKDWDADDVGDIDIDIDTCNPPRNDMDIRHHDDDDPPPPPDDDDDDD

Radius of gyration: 24.04 Å; Cα contacts (8 Å, |Δi|>4): 89; chains: 1; bounding box: 79×20×46 Å

Sequence (78 aa):
MTLALLDNVWHGDTTNADDSVALTLGQGVLTLVQTVTDADGDSASAAVDLGANGVFRFEDDGPRAGLAVSAEPGCDRG

Organism: Aeromonas hydrophila (NCBI:txid644)

pLDDT: mean 84.3, std 13.76, range [44.62, 98.38]

InterPro domains:
  IPR043824 Domain of unknown function DUF5801 [PF19116] (2-51)